Protein AF-A0A8T0DH86-F1 (afdb_monomer_lite)

Organism: NCBI:txid34504

Radius of gyration: 19.66 Å; chains: 1; bounding box: 50×31×50 Å

Secondary structure (DSSP, 8-state):
-HHHHHHHHHHHHHHTTT-HHHHHHHHHHHHHHHHHHHHHHHHHHHHHHHH-TTTTT-HHHHHHHHHHHHHHHHHHHHHHHHHHHHHGGG-HHHHHHHHHHHHHHHHHHHHHHHHHHHHHHHHHHHHHHHHT--

InterPro domains:
  IPR036259 MFS transporter superfamily [G3DSA:1.20.1250.20] (1-128)
  IPR036259 MFS transporter superfamily [SSF103473] (3-114)

pLDDT: mean 85.66, std 7.97, range [47.34, 94.62]
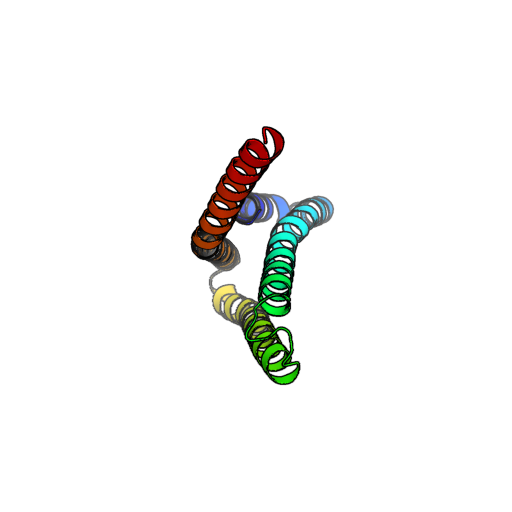
Foldseek 3Di:
DLVVLLVLLVCCVVQLPVDVCSVVVSVVVNVCVVVVVVVCVLVVVLVVQCPDPVRVPPPPVSVVVNCVVVVVVVVVVVVLVVVCVVCPVVPPVSNSVVSSVVSVVVCVVCVVVVVVVVVVVVVVVVVVVVVVVD

Structure (mmCIF, N/CA/C/O backbone):
data_AF-A0A8T0DH86-F1
#
_entry.id   AF-A0A8T0DH86-F1
#
loop_
_atom_site.group_PDB
_atom_site.id
_atom_site.type_symbol
_atom_site.label_atom_id
_atom_site.label_alt_id
_atom_site.label_comp_id
_atom_site.label_asym_id
_atom_site.label_entity_id
_atom_site.label_seq_id
_atom_site.pdbx_PDB_ins_code
_atom_site.Cartn_x
_atom_site.Cartn_y
_atom_site.Cartn_z
_atom_site.occupancy
_atom_site.B_iso_or_equiv
_atom_site.auth_seq_id
_atom_site.auth_comp_id
_atom_site.auth_asym_id
_atom_site.auth_atom_id
_atom_site.pdbx_PDB_model_num
ATOM 1 N N . MET A 1 1 ? -7.339 6.862 -3.754 1.00 78.88 1 MET A N 1
ATOM 2 C CA . MET A 1 1 ? -5.860 6.916 -3.774 1.00 7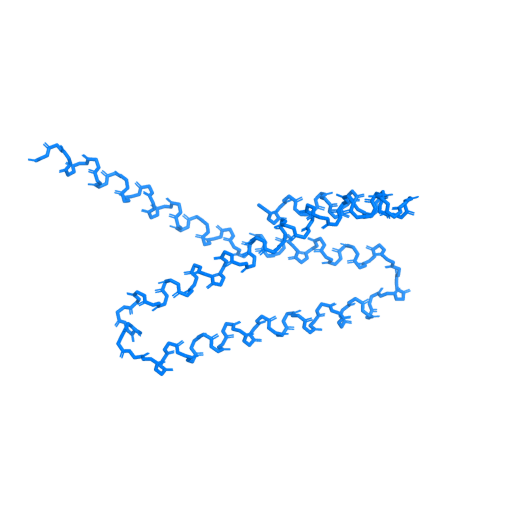8.88 1 MET A CA 1
ATOM 3 C C . MET A 1 1 ? -5.259 5.724 -4.514 1.00 78.88 1 MET A C 1
ATOM 5 O O . MET A 1 1 ? -4.668 5.953 -5.556 1.00 78.88 1 MET A O 1
ATOM 9 N N . LEU A 1 2 ? -5.509 4.474 -4.103 1.00 82.69 2 LEU A N 1
ATOM 10 C CA . LEU A 1 2 ? -4.977 3.281 -4.797 1.00 82.69 2 LEU A CA 1
ATOM 11 C C . LEU A 1 2 ? -5.388 3.164 -6.276 1.00 82.69 2 LEU A C 1
ATOM 13 O O . LEU A 1 2 ? -4.538 2.937 -7.130 1.00 82.69 2 LEU A O 1
ATOM 17 N N . LEU A 1 3 ? -6.663 3.414 -6.601 1.00 84.06 3 LEU A N 1
ATOM 18 C CA . LEU A 1 3 ? -7.142 3.406 -7.993 1.00 84.06 3 LEU A CA 1
ATOM 19 C C . LEU A 1 3 ? -6.507 4.501 -8.862 1.00 84.06 3 LEU A C 1
ATOM 21 O O . LEU A 1 3 ? -6.361 4.304 -10.059 1.00 84.06 3 LEU A O 1
ATOM 25 N N . LEU A 1 4 ? -6.101 5.631 -8.268 1.00 85.81 4 LEU A N 1
ATOM 26 C CA . LEU A 1 4 ? -5.380 6.698 -8.975 1.00 85.81 4 LEU A CA 1
ATOM 27 C C . LEU A 1 4 ? -3.903 6.335 -9.199 1.00 85.81 4 LEU A C 1
ATOM 29 O O . LEU A 1 4 ? -3.280 6.856 -10.118 1.00 85.81 4 LEU A O 1
ATOM 33 N N . GLY A 1 5 ? -3.352 5.416 -8.399 1.00 85.94 5 GLY A N 1
ATOM 34 C CA . GLY A 1 5 ? -1.992 4.906 -8.570 1.00 85.94 5 GLY A CA 1
ATOM 35 C C . GLY A 1 5 ? -1.819 4.056 -9.832 1.00 85.94 5 GLY A C 1
ATOM 36 O O . GLY A 1 5 ? -0.755 4.096 -10.437 1.00 85.94 5 GLY A O 1
ATOM 37 N N . VAL A 1 6 ? -2.862 3.345 -10.279 1.00 87.94 6 VAL A N 1
ATOM 38 C CA . VAL A 1 6 ? -2.832 2.508 -11.496 1.00 87.94 6 VAL A CA 1
ATOM 39 C C . VAL A 1 6 ? -2.569 3.323 -12.776 1.00 87.94 6 VAL A C 1
ATOM 41 O O . VAL A 1 6 ? -1.584 3.032 -13.459 1.00 87.94 6 VAL A O 1
ATOM 44 N N . PRO A 1 7 ? -3.367 4.358 -13.121 1.00 88.50 7 PRO A N 1
ATOM 45 C CA . PRO A 1 7 ? -3.089 5.182 -14.294 1.00 88.50 7 PRO A CA 1
ATOM 46 C C . PRO A 1 7 ? -1.784 5.971 -14.139 1.00 88.50 7 PRO A C 1
ATOM 48 O O . PRO A 1 7 ? -1.083 6.178 -15.124 1.00 88.50 7 PRO A O 1
ATOM 51 N N . LEU A 1 8 ? -1.404 6.361 -12.918 1.00 88.25 8 LEU A N 1
ATOM 52 C CA . LEU A 1 8 ? -0.156 7.085 -12.688 1.00 88.25 8 LEU A CA 1
ATOM 53 C C . LEU A 1 8 ? 1.089 6.203 -12.883 1.00 88.25 8 LEU A C 1
ATOM 55 O O . LEU A 1 8 ? 2.084 6.667 -13.433 1.00 88.25 8 LEU A O 1
ATOM 59 N N . LEU A 1 9 ? 1.025 4.917 -12.521 1.00 88.69 9 LEU A N 1
ATOM 60 C CA . LEU A 1 9 ? 2.054 3.931 -12.874 1.00 88.69 9 LEU A CA 1
ATOM 61 C C . LEU A 1 9 ? 2.165 3.734 -14.383 1.00 88.69 9 LEU A C 1
ATOM 63 O O . LEU A 1 9 ? 3.265 3.528 -14.887 1.00 88.69 9 LEU A O 1
ATOM 67 N N . TYR A 1 10 ? 1.049 3.815 -15.111 1.00 88.75 10 TYR A N 1
ATOM 68 C CA . TYR A 1 10 ? 1.068 3.728 -16.569 1.00 88.75 10 TYR A CA 1
ATOM 69 C C . TYR A 1 10 ? 1.723 4.967 -17.189 1.00 88.75 10 TYR A C 1
ATOM 71 O O . TYR A 1 10 ? 2.579 4.842 -18.062 1.00 88.75 10 TYR A O 1
ATOM 79 N N . VAL A 1 11 ? 1.402 6.160 -16.680 1.00 89.88 11 VAL A N 1
ATOM 80 C CA . VAL A 1 11 ? 2.083 7.410 -17.057 1.00 89.88 11 VAL A CA 1
ATOM 81 C C . VAL A 1 11 ? 3.582 7.314 -16.767 1.00 89.88 11 VAL A C 1
ATOM 83 O O . VAL A 1 11 ? 4.391 7.652 -17.628 1.00 89.88 11 VAL A O 1
ATOM 86 N N . TYR A 1 12 ? 3.971 6.788 -15.604 1.00 89.81 12 TYR A N 1
ATOM 87 C CA . TYR A 1 12 ? 5.379 6.593 -15.263 1.00 89.81 12 TYR A CA 1
ATOM 88 C C . TYR A 1 12 ? 6.072 5.572 -16.181 1.00 89.81 12 TYR A C 1
ATOM 90 O O . TYR A 1 12 ? 7.205 5.803 -16.592 1.00 89.81 12 TYR A O 1
ATOM 98 N N . TYR A 1 13 ? 5.390 4.500 -16.590 1.00 88.69 13 TYR A N 1
ATOM 99 C CA . TYR A 1 13 ? 5.922 3.550 -17.571 1.00 88.69 13 TYR A CA 1
ATOM 100 C C . TYR A 1 13 ? 6.211 4.204 -18.935 1.00 88.69 13 TYR A C 1
ATOM 102 O O . TYR A 1 13 ? 7.240 3.914 -19.541 1.00 88.69 13 TYR A O 1
ATOM 110 N N . VAL A 1 14 ? 5.334 5.098 -19.406 1.00 87.44 14 VAL A N 1
ATOM 111 C CA . VAL A 1 14 ? 5.475 5.755 -20.720 1.00 87.44 14 VAL A CA 1
ATOM 112 C C . VAL A 1 14 ? 6.481 6.910 -20.684 1.00 87.44 14 VAL A C 1
ATOM 114 O O . VAL A 1 14 ? 7.304 7.038 -21.586 1.00 87.44 14 VAL A O 1
ATOM 117 N N . PHE A 1 15 ? 6.432 7.753 -19.650 1.00 87.06 15 PHE A N 1
ATOM 118 C CA . PHE A 1 15 ? 7.174 9.020 -19.606 1.00 87.06 15 PHE A CA 1
ATOM 119 C C . PHE A 1 15 ? 8.366 9.018 -18.642 1.00 87.06 15 PHE A C 1
ATOM 121 O O . PHE A 1 15 ? 9.255 9.864 -18.761 1.00 87.06 15 PHE A O 1
ATOM 128 N N . GLY A 1 16 ? 8.424 8.077 -17.698 1.00 80.69 16 GLY A N 1
ATOM 129 C CA . GLY A 1 16 ? 9.438 8.043 -16.641 1.00 80.69 16 GLY A CA 1
ATOM 130 C C . GLY A 1 16 ? 10.859 7.800 -17.145 1.00 80.69 16 GLY A C 1
ATOM 131 O O . GLY A 1 16 ? 11.810 8.226 -16.497 1.00 80.69 16 GLY A O 1
ATOM 132 N N . ALA A 1 17 ? 11.015 7.180 -18.318 1.00 82.56 17 ALA A N 1
ATOM 133 C CA . ALA A 1 17 ? 12.320 6.941 -18.933 1.00 82.56 17 ALA A CA 1
ATOM 134 C C . ALA A 1 17 ? 12.844 8.128 -19.768 1.00 82.56 17 ALA A C 1
ATOM 136 O O . ALA A 1 17 ? 13.983 8.081 -20.224 1.00 82.56 17 ALA A O 1
ATOM 137 N N . MET A 1 18 ? 12.045 9.185 -19.988 1.00 85.25 18 MET A N 1
ATOM 138 C CA . MET A 1 18 ? 12.434 10.281 -20.891 1.00 85.25 18 MET A CA 1
ATOM 139 C C . MET A 1 18 ? 13.437 11.261 -20.274 1.00 85.25 18 MET A C 1
ATOM 141 O O . MET A 1 18 ? 14.293 11.792 -20.975 1.00 85.25 18 MET A O 1
ATOM 145 N N . SER A 1 19 ? 13.329 11.546 -18.975 1.00 90.56 19 SER A N 1
ATOM 146 C CA . SER A 1 19 ? 14.276 12.411 -18.265 1.00 90.56 19 SER A CA 1
ATOM 147 C C . SER A 1 19 ? 14.229 12.162 -16.761 1.00 90.56 19 SER A C 1
ATOM 149 O O . SER A 1 19 ? 13.219 11.711 -16.222 1.00 90.56 19 SER A O 1
ATOM 151 N N . VAL A 1 20 ? 15.307 12.516 -16.057 1.00 88.62 20 VAL A N 1
ATOM 152 C CA . VAL A 1 20 ? 15.349 12.442 -14.586 1.00 88.62 20 VAL A CA 1
ATOM 153 C C . VAL A 1 20 ? 14.268 13.334 -13.966 1.00 88.62 20 VAL A C 1
ATOM 155 O O . VAL A 1 20 ? 13.616 12.928 -13.010 1.00 88.62 20 VAL A O 1
ATOM 158 N N . ALA A 1 21 ? 14.009 14.510 -14.549 1.00 90.25 21 ALA A N 1
ATOM 159 C CA . ALA A 1 21 ? 12.945 15.407 -14.103 1.00 90.25 21 ALA A CA 1
ATOM 160 C C . ALA A 1 21 ? 11.546 14.787 -14.271 1.00 90.25 21 ALA A C 1
ATOM 162 O O . ALA A 1 21 ? 10.738 14.862 -13.348 1.00 90.25 21 ALA A O 1
ATOM 163 N N . ALA A 1 22 ? 11.269 14.127 -15.402 1.00 86.50 22 ALA A N 1
ATOM 164 C CA . ALA A 1 22 ? 10.012 13.405 -15.613 1.00 86.50 22 ALA A CA 1
ATOM 165 C C . ALA A 1 22 ? 9.879 12.208 -14.657 1.00 86.50 22 ALA A C 1
ATOM 167 O O . ALA A 1 22 ? 8.803 11.974 -14.109 1.00 86.50 22 ALA A O 1
ATOM 168 N N . CYS A 1 23 ? 10.980 11.496 -14.400 1.00 89.00 23 CYS A N 1
ATOM 169 C CA . CYS A 1 23 ? 11.034 10.400 -13.438 1.00 89.00 23 CYS A CA 1
ATOM 170 C C . CYS A 1 23 ? 10.670 10.879 -12.024 1.00 89.00 23 CYS A C 1
ATOM 172 O O . CYS A 1 23 ? 9.708 10.388 -11.435 1.00 89.00 23 CYS A O 1
ATOM 174 N N . VAL A 1 24 ? 11.369 11.894 -11.510 1.00 90.19 24 VAL A N 1
ATOM 175 C CA . VAL A 1 24 ? 11.109 12.473 -10.181 1.00 90.19 24 VAL A CA 1
ATOM 176 C C . VAL A 1 24 ? 9.700 13.069 -10.106 1.00 90.19 24 VAL A C 1
ATOM 178 O O . VAL A 1 24 ? 8.972 12.806 -9.148 1.00 90.19 24 VAL A O 1
ATOM 181 N N . GLY A 1 25 ? 9.279 13.806 -11.138 1.00 90.69 25 GLY A N 1
ATOM 182 C CA . GLY A 1 25 ? 7.949 14.411 -11.215 1.00 90.69 25 GLY A CA 1
ATOM 183 C C . GLY A 1 25 ? 6.806 13.393 -11.192 1.00 90.69 25 GLY A C 1
ATOM 184 O O . GLY A 1 25 ? 5.754 13.686 -10.632 1.00 90.69 25 GLY A O 1
ATOM 185 N N . CYS A 1 26 ? 7.009 12.187 -11.731 1.00 88.31 26 CYS A N 1
ATOM 186 C CA . CYS A 1 26 ? 6.036 11.093 -11.648 1.00 88.31 26 CYS A CA 1
ATOM 187 C C . CYS A 1 26 ? 6.120 10.325 -10.318 1.00 88.31 26 CYS A C 1
ATOM 189 O O . CYS A 1 26 ? 5.090 9.925 -9.772 1.00 88.31 26 CYS A O 1
ATOM 191 N N . LEU A 1 27 ? 7.328 10.120 -9.781 1.00 90.06 27 LEU A N 1
ATOM 192 C CA . LEU A 1 27 ? 7.545 9.345 -8.556 1.00 90.06 27 LEU A CA 1
ATOM 193 C C . LEU A 1 27 ? 7.020 10.045 -7.297 1.00 90.06 27 LEU A C 1
ATOM 195 O O . LEU A 1 27 ? 6.531 9.357 -6.406 1.00 90.06 27 LEU A O 1
ATOM 199 N N . ILE A 1 28 ? 7.066 11.380 -7.217 1.00 91.38 28 ILE A N 1
ATOM 200 C CA . ILE A 1 28 ? 6.522 12.136 -6.072 1.00 91.38 28 ILE A CA 1
ATOM 201 C C . ILE A 1 28 ? 5.020 11.858 -5.861 1.00 91.38 28 ILE A C 1
ATOM 203 O O . ILE A 1 28 ? 4.654 11.339 -4.801 1.00 91.38 28 ILE A O 1
ATOM 207 N N . PRO A 1 29 ? 4.126 12.143 -6.832 1.00 90.12 29 PRO A N 1
ATOM 208 C CA . PRO A 1 29 ? 2.700 11.889 -6.661 1.00 90.12 29 PRO A CA 1
ATOM 209 C C . PRO A 1 29 ? 2.402 10.394 -6.530 1.00 90.12 29 PRO A C 1
ATOM 211 O O . PRO A 1 29 ? 1.502 10.023 -5.776 1.00 90.12 29 PRO A O 1
ATOM 214 N N . LEU A 1 30 ? 3.173 9.525 -7.195 1.00 89.75 30 LEU A N 1
ATOM 215 C CA . LEU A 1 30 ? 3.017 8.079 -7.064 1.00 89.75 30 LEU A CA 1
ATOM 216 C C . LEU A 1 30 ? 3.335 7.610 -5.639 1.00 89.75 30 LEU A C 1
ATOM 218 O O . LEU A 1 30 ? 2.546 6.881 -5.039 1.00 89.75 30 LEU A O 1
ATOM 222 N N . GLY A 1 31 ? 4.437 8.092 -5.066 1.00 88.38 31 GLY A N 1
ATOM 223 C CA . GLY A 1 31 ? 4.823 7.827 -3.686 1.00 88.38 31 GLY A CA 1
ATOM 224 C C . GLY A 1 31 ? 3.766 8.312 -2.700 1.00 88.38 31 GLY A C 1
ATOM 225 O O . GLY A 1 31 ? 3.375 7.557 -1.813 1.00 88.38 31 GLY A O 1
ATOM 226 N N . MET A 1 32 ? 3.235 9.523 -2.876 1.00 87.62 32 MET A N 1
ATOM 227 C CA . MET A 1 32 ? 2.167 10.046 -2.014 1.00 87.62 32 MET A CA 1
ATOM 228 C C . MET A 1 32 ? 0.882 9.210 -2.106 1.00 87.62 32 MET A C 1
ATOM 230 O O . MET A 1 32 ? 0.280 8.878 -1.083 1.00 87.62 32 MET A O 1
ATOM 234 N N . LEU A 1 33 ? 0.465 8.834 -3.320 1.00 87.31 33 LEU A N 1
ATOM 235 C CA . LEU A 1 33 ? -0.771 8.081 -3.553 1.00 87.31 33 LEU A CA 1
ATOM 236 C C . LEU A 1 33 ? -0.716 6.633 -3.062 1.00 87.31 33 LEU A C 1
ATOM 238 O O . LEU A 1 33 ? -1.773 6.075 -2.764 1.00 87.31 33 LEU A O 1
ATOM 242 N N . VAL A 1 34 ? 0.473 6.030 -2.987 1.00 85.88 34 VAL A N 1
ATOM 243 C CA . VAL A 1 34 ? 0.667 4.658 -2.490 1.00 85.88 34 VAL A CA 1
ATOM 244 C C . VAL A 1 34 ? 0.932 4.639 -0.980 1.00 85.88 34 VAL A C 1
ATOM 246 O O . VAL A 1 34 ? 0.323 3.838 -0.271 1.00 85.88 34 VAL A O 1
ATOM 249 N N . ASN A 1 35 ? 1.763 5.550 -0.459 1.00 86.00 35 ASN A N 1
ATOM 250 C CA . ASN A 1 35 ? 2.059 5.613 0.978 1.00 86.00 35 ASN A CA 1
ATOM 251 C C . ASN A 1 35 ? 0.878 6.136 1.807 1.00 86.00 35 ASN A C 1
ATOM 253 O O . ASN A 1 35 ? 0.710 5.719 2.950 1.00 86.00 35 ASN A O 1
ATOM 257 N N . GLY A 1 36 ? 0.029 7.001 1.238 1.00 84.69 36 GLY A N 1
ATOM 258 C CA . GLY A 1 36 ? -1.174 7.497 1.914 1.00 84.69 36 GLY A CA 1
ATOM 259 C C . GLY A 1 36 ? -2.095 6.364 2.397 1.00 84.69 36 GLY A C 1
ATOM 260 O O . GLY A 1 36 ? -2.324 6.248 3.597 1.00 84.69 36 GLY A O 1
ATOM 261 N N . PRO A 1 37 ? -2.584 5.480 1.508 1.00 83.12 37 PRO A N 1
ATOM 262 C CA . PRO A 1 37 ? -3.360 4.296 1.880 1.00 83.12 37 PRO A CA 1
ATOM 263 C C . PRO A 1 37 ? -2.650 3.381 2.873 1.00 83.12 37 PRO A C 1
ATOM 265 O O . PRO A 1 37 ? -3.287 2.918 3.811 1.00 83.12 37 PRO A O 1
ATOM 268 N N . PHE A 1 38 ? -1.347 3.144 2.695 1.00 82.25 38 PHE A N 1
ATOM 269 C CA . PHE A 1 38 ? -0.565 2.325 3.621 1.00 82.25 38 PHE A CA 1
ATOM 270 C C . PHE A 1 38 ? -0.617 2.889 5.050 1.00 82.25 38 PHE A C 1
ATOM 272 O O . PHE A 1 38 ? -0.981 2.170 5.980 1.00 82.25 38 PHE A O 1
ATOM 279 N N . GLY A 1 39 ? -0.359 4.191 5.209 1.00 82.56 39 GLY A N 1
ATOM 280 C CA . GLY A 1 39 ? -0.443 4.871 6.502 1.00 82.56 39 GLY A CA 1
ATOM 281 C C . GLY A 1 39 ? -1.865 4.946 7.063 1.00 82.56 39 GLY A C 1
ATOM 282 O O . GLY A 1 39 ? -2.057 4.784 8.265 1.00 82.56 39 GLY A O 1
ATOM 283 N N . LEU A 1 40 ? -2.880 5.141 6.214 1.00 82.62 40 LEU A N 1
ATOM 284 C CA . LEU A 1 40 ? -4.286 5.169 6.639 1.00 82.62 40 LEU A CA 1
ATOM 285 C C . LEU A 1 40 ? -4.759 3.813 7.168 1.00 82.62 40 LEU A C 1
ATOM 287 O O . LEU A 1 40 ? -5.502 3.763 8.141 1.00 82.62 40 LEU A O 1
ATOM 291 N N . ILE A 1 41 ? -4.328 2.706 6.562 1.00 82.44 41 ILE A N 1
ATOM 292 C CA . ILE A 1 41 ? -4.729 1.368 7.012 1.00 82.44 41 ILE A CA 1
ATOM 293 C C . ILE A 1 41 ? -4.155 1.090 8.396 1.00 82.44 41 ILE A C 1
ATOM 295 O O . ILE A 1 41 ? -4.910 0.703 9.286 1.00 82.44 41 ILE A O 1
ATOM 299 N N . THR A 1 42 ? -2.851 1.294 8.590 1.00 83.81 42 THR A N 1
ATOM 300 C CA . THR A 1 42 ? -2.188 0.990 9.865 1.00 83.81 42 THR A CA 1
ATOM 301 C C . THR A 1 42 ? -2.711 1.875 10.991 1.00 83.81 42 THR A C 1
ATOM 303 O O . THR A 1 42 ? -2.982 1.371 12.077 1.00 83.81 42 THR A O 1
ATOM 306 N N . THR A 1 43 ? -2.958 3.159 10.721 1.00 82.81 43 THR A N 1
ATOM 307 C CA . THR A 1 43 ? -3.545 4.084 11.703 1.00 82.81 43 THR A CA 1
ATOM 308 C C . THR A 1 43 ? -5.004 3.774 12.013 1.00 82.81 43 THR A C 1
ATOM 310 O O . THR A 1 43 ? -5.365 3.740 13.187 1.00 82.81 43 THR A O 1
ATOM 313 N N . ALA A 1 44 ? -5.835 3.486 11.006 1.00 81.81 44 ALA A N 1
ATOM 314 C CA . ALA A 1 44 ? -7.231 3.115 11.231 1.00 81.81 44 ALA A CA 1
ATOM 315 C C . ALA A 1 44 ? -7.338 1.804 12.019 1.00 81.81 44 ALA A C 1
ATOM 317 O O . ALA A 1 44 ? -8.074 1.735 12.995 1.00 81.81 44 ALA A O 1
ATOM 318 N N . VAL A 1 45 ? -6.566 0.769 11.653 1.00 82.56 45 VAL A N 1
ATOM 319 C CA . VAL A 1 45 ? -6.549 -0.495 12.415 1.00 82.56 45 VAL A CA 1
ATOM 320 C C . VAL A 1 45 ? -6.022 -0.273 13.836 1.00 82.56 45 VAL A C 1
ATOM 322 O O . VAL A 1 45 ? -6.607 -0.796 14.778 1.00 82.56 45 VAL A O 1
ATOM 325 N N . ALA A 1 46 ? -4.966 0.522 14.025 1.00 80.25 46 ALA A N 1
ATOM 326 C CA . ALA A 1 46 ? -4.451 0.821 15.362 1.00 80.25 46 ALA A CA 1
ATOM 327 C C . ALA A 1 46 ? -5.485 1.558 16.233 1.00 80.25 46 ALA A C 1
ATOM 329 O O . ALA A 1 46 ? -5.642 1.229 17.410 1.00 80.25 46 ALA A O 1
ATOM 330 N N . ALA A 1 47 ? -6.223 2.512 15.658 1.00 81.88 47 ALA A N 1
ATOM 331 C CA . ALA A 1 47 ? -7.300 3.220 16.347 1.00 81.88 47 ALA A CA 1
ATOM 332 C C . ALA A 1 47 ? -8.478 2.288 16.693 1.00 81.88 47 ALA A C 1
ATOM 334 O O . ALA A 1 47 ? -8.976 2.316 17.825 1.00 81.88 47 ALA A O 1
ATOM 335 N N . ASP A 1 48 ? -8.881 1.424 15.756 1.00 81.25 48 ASP A N 1
ATOM 336 C CA . ASP A 1 48 ? -9.945 0.434 15.963 1.00 81.25 48 ASP A CA 1
ATOM 337 C C . ASP A 1 48 ? -9.577 -0.540 17.095 1.00 81.25 48 ASP A C 1
ATOM 339 O O . ASP A 1 48 ? -10.382 -0.814 17.985 1.00 81.25 48 ASP A O 1
ATOM 343 N N . LEU A 1 49 ? -8.333 -1.023 17.122 1.00 80.31 49 LEU A N 1
ATOM 344 C CA . LEU A 1 49 ? -7.855 -1.934 18.161 1.00 80.31 49 LEU A CA 1
ATOM 345 C C . LEU A 1 49 ? -7.704 -1.266 19.528 1.00 80.31 49 LEU A C 1
ATOM 347 O O . LEU A 1 49 ? -8.084 -1.861 20.536 1.00 80.31 49 LEU A O 1
ATOM 351 N N . GLY A 1 50 ? -7.175 -0.042 19.574 1.00 76.12 50 GLY A N 1
ATOM 352 C CA . GLY A 1 50 ? -6.986 0.695 20.827 1.00 76.12 50 GLY A CA 1
ATOM 353 C C . GLY A 1 50 ? -8.303 1.042 21.530 1.00 76.12 50 GLY A C 1
ATOM 354 O O . GLY A 1 50 ? -8.333 1.218 22.748 1.00 76.12 50 GLY A O 1
ATOM 355 N N . THR A 1 51 ? -9.405 1.106 20.780 1.00 76.56 51 THR A N 1
ATOM 356 C CA . THR A 1 51 ? -10.745 1.385 21.318 1.00 76.56 51 THR A CA 1
ATOM 357 C C . THR A 1 51 ? -11.588 0.127 21.545 1.00 76.56 51 THR A C 1
ATOM 359 O O . THR A 1 51 ? -12.610 0.203 22.233 1.00 76.56 51 THR A O 1
ATOM 362 N N . HIS A 1 52 ? -11.155 -1.037 21.044 1.00 78.94 52 HIS A N 1
ATOM 363 C CA . HIS A 1 52 ? -11.904 -2.284 21.157 1.00 78.94 52 HIS A CA 1
ATOM 364 C C . HIS A 1 52 ? -11.988 -2.758 22.624 1.00 78.94 52 HIS A C 1
ATOM 366 O O . HIS A 1 52 ? -10.949 -2.914 23.271 1.00 78.94 52 HIS A O 1
ATOM 372 N N . PRO A 1 53 ? -13.185 -3.063 23.169 1.00 75.19 53 PRO A N 1
ATOM 373 C CA . PRO A 1 53 ? -13.364 -3.404 24.587 1.00 75.19 53 PRO A CA 1
ATOM 374 C C . PRO A 1 53 ? -12.478 -4.560 25.069 1.00 75.19 53 PRO A C 1
ATOM 376 O O . PRO A 1 53 ? -11.984 -4.534 26.190 1.00 75.19 53 PRO A O 1
ATOM 379 N N . SER A 1 54 ? -12.243 -5.548 24.202 1.00 75.31 54 SER A N 1
ATOM 380 C CA . SER A 1 54 ? -11.416 -6.730 24.485 1.00 75.31 54 SER A CA 1
ATOM 381 C C . SER A 1 54 ? -9.909 -6.458 24.544 1.00 75.31 54 SER A C 1
ATOM 383 O O . SER A 1 54 ? -9.171 -7.311 25.018 1.00 75.31 54 SER A O 1
ATOM 385 N N . LEU A 1 55 ? -9.444 -5.314 24.030 1.00 75.12 55 LEU A N 1
ATOM 386 C CA . LEU A 1 55 ? -8.017 -4.983 23.889 1.00 75.12 55 LEU A CA 1
ATOM 387 C C . LEU A 1 55 ? -7.636 -3.681 24.604 1.00 75.12 55 LEU A C 1
ATOM 389 O O . LEU A 1 55 ? -6.464 -3.458 24.891 1.00 75.12 55 LEU A O 1
ATOM 393 N N . ARG A 1 56 ? -8.618 -2.838 24.943 1.00 71.00 56 ARG A N 1
ATOM 394 C CA . ARG A 1 56 ? -8.420 -1.510 25.539 1.00 71.00 56 ARG A CA 1
ATOM 395 C C . ARG A 1 56 ? -7.632 -1.525 26.855 1.00 71.00 56 ARG A C 1
ATOM 397 O O . ARG A 1 56 ? -6.940 -0.555 27.147 1.00 71.00 56 ARG A O 1
ATOM 404 N N . SER A 1 57 ? -7.750 -2.582 27.660 1.00 79.25 57 SER A N 1
ATOM 405 C CA . SER A 1 57 ? -7.027 -2.724 28.934 1.00 79.25 57 SER A CA 1
ATOM 406 C C . SER A 1 57 ? -5.913 -3.771 28.904 1.00 79.25 57 SER A C 1
ATOM 408 O O . SER A 1 57 ? -5.185 -3.894 29.885 1.00 79.25 57 SER A O 1
ATOM 410 N N . ASP A 1 58 ? -5.781 -4.534 27.814 1.00 84.12 58 ASP A N 1
ATOM 411 C CA . ASP A 1 58 ? -4.780 -5.593 27.678 1.00 84.12 58 ASP A CA 1
ATOM 412 C C . ASP A 1 58 ? -3.708 -5.191 26.658 1.00 84.12 58 ASP A C 1
ATOM 414 O O . ASP A 1 58 ? -3.791 -5.463 25.455 1.00 84.12 58 ASP A O 1
ATOM 418 N N . THR A 1 59 ? -2.653 -4.559 27.173 1.00 82.50 59 THR A N 1
ATOM 419 C CA . THR A 1 59 ? -1.488 -4.133 26.390 1.00 82.50 59 THR A CA 1
ATOM 420 C C . THR A 1 59 ? -0.783 -5.307 25.703 1.00 82.50 59 THR A C 1
ATOM 422 O O . THR A 1 59 ? -0.187 -5.125 24.642 1.00 82.50 59 THR A O 1
ATOM 425 N N . ARG A 1 60 ? -0.850 -6.525 26.262 1.00 85.31 60 ARG A N 1
ATOM 426 C CA . ARG A 1 60 ? -0.186 -7.710 25.696 1.00 85.31 60 ARG A CA 1
ATOM 427 C C . ARG A 1 60 ? -0.937 -8.225 24.472 1.00 85.31 60 ARG A C 1
ATOM 429 O O . ARG A 1 60 ? -0.314 -8.567 23.462 1.00 85.31 60 ARG A O 1
ATOM 436 N N . ALA A 1 61 ? -2.262 -8.249 24.545 1.00 85.88 61 ALA A N 1
ATOM 437 C CA . ALA A 1 61 ? -3.103 -8.608 23.413 1.00 85.88 61 ALA A CA 1
ATOM 438 C C . ALA A 1 61 ? -3.000 -7.556 22.293 1.0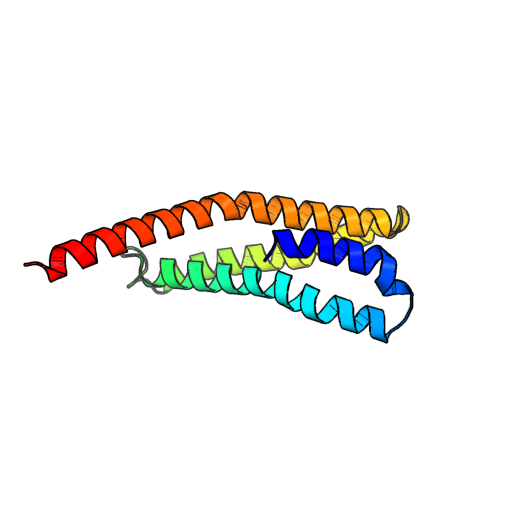0 85.88 61 ALA A C 1
ATOM 440 O O . ALA A 1 61 ? -2.786 -7.917 21.134 1.00 85.88 61 ALA A O 1
ATOM 441 N N . LEU A 1 62 ? -3.032 -6.261 22.635 1.00 85.44 62 LEU A N 1
ATOM 442 C CA . LEU A 1 62 ? -2.842 -5.169 21.672 1.00 85.44 62 LEU A CA 1
ATOM 443 C C . LEU A 1 62 ? -1.478 -5.247 20.962 1.00 85.44 62 LEU A C 1
ATOM 445 O O . LEU A 1 62 ? -1.410 -5.138 19.734 1.00 85.44 62 LEU A O 1
ATOM 449 N N . ALA A 1 63 ? -0.397 -5.481 21.715 1.00 87.19 63 ALA A N 1
ATOM 450 C CA . ALA A 1 63 ? 0.949 -5.640 21.162 1.00 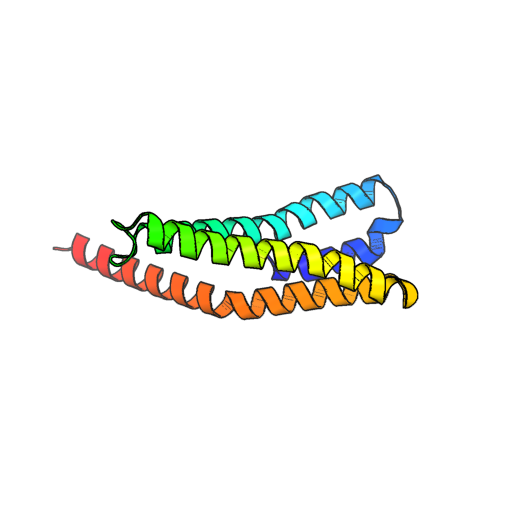87.19 63 ALA A CA 1
ATOM 451 C C . ALA A 1 63 ? 1.042 -6.836 20.204 1.00 87.19 63 ALA A C 1
ATOM 453 O O . ALA A 1 63 ? 1.681 -6.741 19.160 1.00 87.19 63 ALA A O 1
ATOM 454 N N . THR A 1 64 ? 0.360 -7.940 20.523 1.00 90.12 64 THR A N 1
ATOM 455 C CA . THR A 1 64 ? 0.337 -9.137 19.672 1.00 90.12 64 THR A CA 1
ATOM 456 C C . THR A 1 64 ? -0.334 -8.852 18.333 1.00 90.12 64 THR A C 1
ATOM 458 O O . THR A 1 64 ? 0.233 -9.168 17.288 1.00 90.12 64 THR A O 1
ATOM 461 N N . VAL A 1 65 ? -1.511 -8.215 18.327 1.00 88.38 65 VAL A N 1
ATOM 462 C CA . VAL A 1 65 ? -2.194 -7.924 17.056 1.00 88.38 65 VAL A CA 1
ATOM 463 C C . VAL A 1 65 ? -1.451 -6.850 16.255 1.00 88.38 65 VAL A C 1
ATOM 465 O O . VAL A 1 65 ? -1.353 -6.964 15.036 1.00 88.38 65 VAL A O 1
ATOM 468 N N . THR A 1 66 ? -0.839 -5.868 16.925 1.00 87.44 66 THR A N 1
ATOM 469 C CA . THR A 1 66 ? 0.053 -4.892 16.273 1.00 87.44 66 THR A CA 1
ATOM 470 C C . THR A 1 66 ? 1.245 -5.590 15.615 1.00 87.44 66 THR A C 1
ATOM 472 O O . THR A 1 66 ? 1.551 -5.316 14.457 1.00 87.44 66 THR A O 1
ATOM 475 N N . GLY A 1 67 ? 1.862 -6.551 16.308 1.00 90.94 67 GLY A N 1
ATOM 476 C CA . GLY A 1 67 ? 2.951 -7.364 15.768 1.00 90.94 67 GLY A CA 1
ATOM 477 C C . GLY A 1 67 ? 2.535 -8.216 14.566 1.00 90.94 67 GLY A C 1
ATOM 478 O O . GLY A 1 67 ? 3.308 -8.349 13.623 1.00 90.94 67 GLY A O 1
ATOM 479 N N . ILE A 1 68 ? 1.307 -8.746 14.542 1.00 91.25 68 ILE A N 1
ATOM 480 C CA . ILE A 1 68 ? 0.774 -9.460 13.368 1.00 91.25 68 ILE A CA 1
ATOM 481 C C . ILE A 1 68 ? 0.638 -8.505 12.177 1.00 91.25 68 ILE A C 1
ATOM 483 O O . ILE A 1 68 ? 1.067 -8.841 11.074 1.00 91.25 68 ILE A O 1
ATOM 487 N N . ILE A 1 69 ? 0.074 -7.313 12.387 1.00 88.88 69 ILE A N 1
ATOM 488 C CA . ILE A 1 69 ? -0.098 -6.315 11.323 1.00 88.88 69 ILE A CA 1
ATOM 489 C C . ILE A 1 69 ? 1.265 -5.918 10.748 1.00 88.88 69 ILE A C 1
ATOM 491 O O . ILE A 1 69 ? 1.466 -6.008 9.536 1.00 88.88 69 ILE A O 1
ATOM 495 N N . ASP A 1 70 ? 2.216 -5.556 11.607 1.00 87.81 70 ASP A N 1
ATOM 496 C CA . ASP A 1 70 ? 3.563 -5.161 11.188 1.00 87.81 70 ASP A CA 1
ATOM 497 C C . ASP A 1 70 ? 4.323 -6.315 10.505 1.00 87.81 70 ASP A C 1
ATOM 499 O O . ASP A 1 70 ? 4.946 -6.140 9.453 1.00 87.81 70 ASP A O 1
ATOM 503 N N . GLY A 1 71 ? 4.169 -7.538 11.024 1.00 91.31 71 GLY A N 1
ATOM 504 C CA . GLY A 1 71 ? 4.709 -8.753 10.414 1.00 91.31 71 GLY A CA 1
ATOM 505 C C . GLY A 1 71 ? 4.187 -8.978 8.993 1.00 91.31 71 GLY A C 1
ATOM 506 O O . GLY A 1 71 ? 4.974 -9.223 8.075 1.00 91.31 71 GLY A O 1
ATOM 507 N N . THR A 1 72 ? 2.878 -8.824 8.769 1.00 91.75 72 THR A N 1
ATOM 508 C CA . THR A 1 72 ? 2.299 -8.934 7.416 1.00 91.75 72 THR A CA 1
ATOM 509 C C . THR A 1 72 ? 2.763 -7.812 6.482 1.00 91.75 72 THR A C 1
ATOM 511 O O . THR A 1 72 ? 3.003 -8.065 5.298 1.00 91.75 72 THR A O 1
ATOM 514 N N . GLY A 1 73 ? 2.965 -6.596 7.003 1.00 88.12 73 GLY A N 1
ATOM 515 C CA . GLY A 1 73 ? 3.543 -5.481 6.250 1.00 88.12 73 GLY A CA 1
ATOM 516 C C . GLY A 1 73 ? 4.969 -5.778 5.781 1.00 88.12 73 GLY A C 1
ATOM 517 O O . GLY A 1 73 ? 5.284 -5.614 4.599 1.00 88.12 73 GLY A O 1
ATOM 518 N N . SER A 1 74 ? 5.802 -6.308 6.678 1.00 90.62 74 SER A N 1
ATOM 519 C CA . SER A 1 74 ? 7.182 -6.715 6.384 1.00 90.62 74 SER A CA 1
ATOM 520 C C . SER A 1 74 ? 7.254 -7.844 5.351 1.00 90.62 74 SER A C 1
ATOM 522 O O . SER A 1 74 ? 8.090 -7.804 4.446 1.00 90.62 74 SER A O 1
ATOM 524 N N . MET A 1 75 ? 6.342 -8.822 5.415 1.00 93.12 75 MET A N 1
ATOM 525 C CA . MET A 1 75 ? 6.236 -9.860 4.382 1.00 93.12 75 MET A CA 1
ATOM 526 C C . MET A 1 75 ? 5.944 -9.261 3.001 1.00 93.12 75 MET A C 1
ATOM 528 O O . MET A 1 75 ? 6.595 -9.629 2.024 1.00 93.12 75 MET A O 1
ATOM 532 N N . GLY A 1 76 ? 5.008 -8.312 2.905 1.00 90.62 76 GLY A N 1
ATOM 533 C CA . GLY A 1 76 ? 4.719 -7.611 1.651 1.00 90.62 76 GLY A CA 1
ATOM 534 C C . GLY A 1 76 ? 5.930 -6.840 1.113 1.00 90.62 76 GLY A C 1
ATOM 535 O O . GLY A 1 76 ? 6.233 -6.917 -0.081 1.00 90.62 76 GLY A O 1
ATOM 536 N N . ALA A 1 77 ? 6.664 -6.161 2.001 1.00 90.06 77 ALA A N 1
ATOM 537 C CA . ALA A 1 77 ? 7.881 -5.427 1.656 1.00 90.06 77 ALA A CA 1
ATOM 538 C C . ALA A 1 77 ? 9.006 -6.339 1.136 1.00 90.06 77 ALA A C 1
ATOM 540 O O . ALA A 1 77 ? 9.769 -5.916 0.272 1.00 90.06 77 ALA A O 1
ATOM 541 N N . ALA A 1 78 ? 9.087 -7.588 1.605 1.00 94.38 78 ALA A N 1
ATOM 542 C CA . ALA A 1 78 ? 10.032 -8.582 1.094 1.00 94.38 78 ALA A CA 1
ATOM 543 C C . ALA A 1 78 ? 9.571 -9.213 -0.234 1.00 94.38 78 ALA A C 1
ATOM 545 O O . ALA A 1 78 ? 10.378 -9.423 -1.144 1.00 94.38 78 ALA A O 1
ATOM 546 N N . LEU A 1 79 ? 8.270 -9.492 -0.372 1.00 93.44 79 LEU A N 1
ATOM 547 C CA . LEU A 1 79 ? 7.703 -10.113 -1.573 1.00 93.44 79 LEU A CA 1
ATOM 548 C C . LEU A 1 79 ? 7.780 -9.204 -2.804 1.00 93.44 79 LEU A C 1
ATOM 550 O O . LEU A 1 79 ? 7.995 -9.705 -3.905 1.00 93.44 79 LEU A O 1
ATOM 554 N N . GLY A 1 80 ? 7.638 -7.886 -2.640 1.00 91.75 80 GLY A N 1
ATOM 555 C CA . GLY A 1 80 ? 7.714 -6.932 -3.752 1.00 91.75 80 GLY A CA 1
ATOM 556 C C . GLY A 1 80 ? 9.026 -7.044 -4.545 1.00 91.75 80 GLY A C 1
ATOM 557 O O . GLY A 1 80 ? 8.987 -7.406 -5.722 1.00 91.75 80 GLY A O 1
ATOM 558 N N . PRO A 1 81 ? 10.196 -6.798 -3.925 1.00 93.38 81 PRO A N 1
ATOM 559 C CA . PRO A 1 81 ? 11.498 -6.950 -4.570 1.00 93.38 81 PRO A CA 1
ATOM 560 C C . PRO A 1 81 ? 11.772 -8.371 -5.067 1.00 93.38 81 PRO A C 1
ATOM 562 O O . PRO A 1 81 ? 12.356 -8.524 -6.139 1.00 93.38 81 PRO A O 1
ATOM 565 N N . LEU A 1 82 ? 11.323 -9.400 -4.337 1.00 94.56 82 LEU A N 1
ATOM 566 C CA . LEU A 1 82 ? 11.462 -10.794 -4.767 1.00 94.56 82 LEU A CA 1
ATOM 567 C C . LEU A 1 82 ? 10.765 -11.028 -6.114 1.00 94.56 82 LEU A C 1
ATOM 569 O O . LEU A 1 82 ? 11.389 -11.522 -7.053 1.00 94.56 82 LEU A O 1
ATOM 573 N N . LEU A 1 83 ? 9.495 -10.637 -6.232 1.00 93.00 83 LEU A N 1
ATOM 574 C CA . LEU A 1 83 ? 8.728 -10.778 -7.471 1.00 93.00 83 LEU A CA 1
ATOM 575 C C . LEU A 1 83 ? 9.288 -9.888 -8.584 1.00 93.00 83 LEU A C 1
ATOM 577 O O . LEU A 1 83 ? 9.419 -10.351 -9.715 1.00 93.00 83 LEU A O 1
ATOM 581 N N . CYS A 1 84 ? 9.693 -8.652 -8.275 1.00 92.88 84 CYS A N 1
ATOM 582 C CA . CYS A 1 84 ? 10.370 -7.780 -9.237 1.00 92.88 84 CYS A CA 1
ATOM 583 C C . CYS A 1 84 ? 11.633 -8.441 -9.807 1.00 92.88 84 CYS A C 1
ATOM 585 O O . CYS A 1 84 ? 11.825 -8.426 -11.019 1.00 92.88 84 CYS A O 1
ATOM 587 N N . GLY A 1 85 ? 12.460 -9.059 -8.959 1.00 92.00 85 GLY A N 1
ATOM 588 C CA . GLY A 1 85 ? 13.671 -9.765 -9.382 1.00 92.00 85 GLY A CA 1
ATOM 589 C C . GLY A 1 85 ? 13.378 -10.973 -10.274 1.00 92.00 85 GLY A C 1
ATOM 590 O O . GLY A 1 85 ? 14.041 -11.152 -11.291 1.00 92.00 85 GLY A O 1
ATOM 591 N N . GLN A 1 86 ? 12.352 -11.762 -9.943 1.00 93.75 86 GLN A N 1
ATOM 592 C CA . GLN A 1 86 ? 11.935 -12.919 -10.749 1.00 93.75 86 GLN A CA 1
ATOM 593 C C . GLN A 1 86 ? 11.297 -12.517 -12.088 1.00 93.75 86 GLN A C 1
ATOM 595 O O . GLN A 1 86 ? 11.404 -13.252 -13.068 1.00 93.75 86 GLN A O 1
ATOM 600 N N . LEU A 1 87 ? 10.633 -11.359 -12.146 1.00 93.44 87 LEU A N 1
ATOM 601 C CA . LEU A 1 87 ? 9.936 -10.876 -13.341 1.00 93.44 87 LEU A CA 1
ATOM 602 C C . LEU A 1 87 ? 10.813 -10.012 -14.256 1.00 93.44 87 LEU A C 1
ATOM 604 O O . LEU A 1 87 ? 10.493 -9.869 -15.437 1.00 93.44 87 LEU A O 1
ATOM 608 N N . LEU A 1 88 ? 11.921 -9.464 -13.748 1.00 92.19 88 LEU A N 1
ATOM 609 C CA . LEU A 1 88 ? 12.843 -8.620 -14.511 1.00 92.19 88 LEU A CA 1
ATOM 610 C C . LEU A 1 88 ? 13.359 -9.272 -15.815 1.00 92.19 88 LEU A C 1
ATOM 612 O O . LEU A 1 88 ? 13.398 -8.563 -16.824 1.00 92.19 88 LEU A O 1
ATOM 616 N N . PRO A 1 89 ? 13.679 -10.586 -15.871 1.00 94.62 89 PRO A N 1
ATOM 617 C CA . PRO A 1 89 ? 14.084 -11.252 -17.115 1.00 94.62 89 PRO A CA 1
ATOM 618 C C . PRO A 1 89 ? 13.017 -11.220 -18.220 1.00 94.62 89 PRO A C 1
ATOM 620 O O . PRO A 1 89 ? 13.353 -11.269 -19.399 1.00 94.62 89 PRO A O 1
ATOM 623 N N . TYR A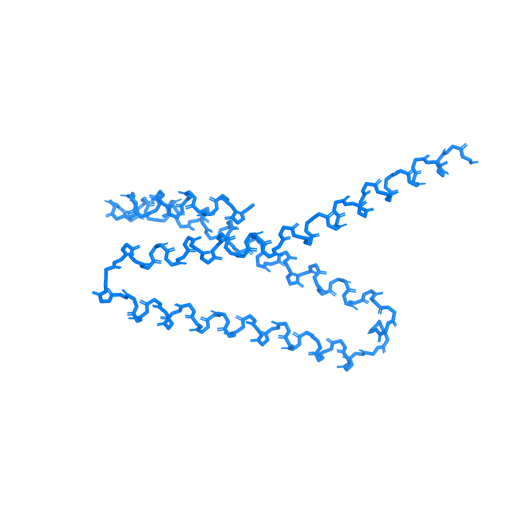 1 90 ? 11.737 -11.088 -17.857 1.00 91.88 90 TYR A N 1
ATOM 624 C CA . TYR A 1 90 ? 10.609 -10.979 -18.791 1.00 91.88 90 TYR A CA 1
ATOM 625 C C . TYR A 1 90 ? 10.321 -9.524 -19.206 1.00 91.88 90 TYR A C 1
ATOM 627 O O . TYR A 1 90 ? 9.328 -9.250 -19.885 1.00 91.88 90 TYR A O 1
ATOM 635 N N . GLY A 1 91 ? 11.169 -8.580 -18.788 1.00 91.56 91 GLY A N 1
ATOM 636 C CA . GLY A 1 91 ? 11.112 -7.168 -19.143 1.00 91.56 91 GLY A CA 1
ATOM 637 C C . GLY A 1 91 ? 10.344 -6.291 -18.151 1.00 91.56 91 GLY A C 1
ATOM 638 O O . GLY A 1 91 ? 9.425 -6.717 -17.450 1.00 91.56 91 GLY A O 1
ATOM 639 N N . TRP A 1 92 ? 10.687 -4.999 -18.149 1.00 89.06 92 TRP A N 1
ATOM 640 C CA . TRP A 1 92 ? 10.101 -3.993 -17.256 1.00 89.06 92 TRP A CA 1
ATOM 641 C C . TRP A 1 92 ? 8.579 -3.895 -17.361 1.00 89.06 92 TRP A C 1
ATOM 643 O O . TRP A 1 92 ? 7.913 -3.687 -16.352 1.00 89.06 92 TRP A O 1
ATOM 653 N N . LYS A 1 93 ? 8.008 -4.109 -18.553 1.00 91.69 93 LYS A N 1
ATOM 654 C CA . LYS A 1 93 ? 6.552 -4.114 -18.757 1.00 91.69 93 LYS A CA 1
ATOM 655 C C . LYS A 1 93 ? 5.850 -5.101 -17.816 1.00 91.69 93 LYS A C 1
ATOM 657 O O . LYS A 1 93 ? 4.820 -4.760 -17.244 1.00 91.69 93 LYS A O 1
ATOM 662 N N . THR A 1 94 ? 6.420 -6.288 -17.618 1.00 91.50 94 THR A N 1
ATOM 663 C CA . THR A 1 94 ? 5.866 -7.329 -16.741 1.00 91.50 94 THR A CA 1
ATOM 664 C C . THR A 1 94 ? 5.886 -6.891 -15.276 1.00 91.50 94 THR A C 1
ATOM 666 O O . THR A 1 94 ? 4.905 -7.089 -14.562 1.00 91.50 94 THR A O 1
ATOM 669 N N . VAL A 1 95 ? 6.949 -6.201 -14.851 1.00 93.12 95 VAL A N 1
ATOM 670 C CA . VAL A 1 95 ? 7.057 -5.609 -13.507 1.00 93.12 95 VAL A CA 1
ATOM 671 C C . VAL A 1 95 ? 5.994 -4.525 -13.300 1.00 93.12 95 VAL A C 1
ATOM 673 O O . VAL A 1 95 ? 5.283 -4.542 -12.297 1.00 93.12 95 VAL A O 1
ATOM 676 N N . TYR A 1 96 ? 5.814 -3.619 -14.266 1.00 90.44 96 TYR A N 1
ATOM 677 C CA . TYR A 1 96 ? 4.774 -2.586 -14.194 1.00 90.44 96 TYR A CA 1
ATOM 678 C C . TYR A 1 96 ? 3.361 -3.178 -14.144 1.00 90.44 96 TYR A C 1
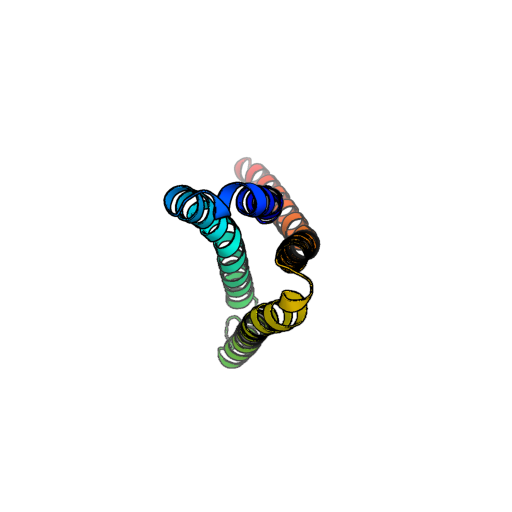ATOM 680 O O . TYR A 1 96 ? 2.543 -2.727 -13.342 1.00 90.44 96 TYR A O 1
ATOM 688 N N . ILE A 1 97 ? 3.080 -4.214 -14.939 1.00 91.94 97 ILE A N 1
ATOM 689 C CA . ILE A 1 97 ? 1.794 -4.926 -14.901 1.00 91.94 97 ILE A CA 1
ATOM 690 C C . ILE A 1 97 ? 1.579 -5.571 -13.529 1.00 91.94 97 ILE A C 1
ATOM 692 O O . ILE A 1 97 ? 0.503 -5.423 -12.954 1.00 91.94 97 ILE A O 1
ATOM 696 N N . MET A 1 98 ? 2.596 -6.227 -12.966 1.00 94.56 98 MET A N 1
ATOM 697 C CA . MET A 1 98 ? 2.524 -6.804 -11.622 1.00 94.56 98 MET A CA 1
ATOM 698 C C . MET A 1 98 ? 2.196 -5.735 -10.563 1.00 94.56 98 MET A C 1
ATOM 700 O O . MET A 1 98 ? 1.313 -5.953 -9.731 1.00 94.56 98 MET A O 1
ATOM 704 N N . LEU A 1 99 ? 2.839 -4.562 -10.615 1.00 92.25 99 LEU A N 1
ATOM 705 C CA . LEU A 1 99 ? 2.549 -3.444 -9.704 1.00 92.25 99 LEU A CA 1
ATOM 706 C C . LEU A 1 99 ? 1.107 -2.932 -9.858 1.00 92.25 99 LEU A C 1
ATOM 708 O O . LEU A 1 99 ? 0.421 -2.715 -8.858 1.00 92.25 99 LEU A O 1
ATOM 712 N N . MET A 1 100 ? 0.620 -2.781 -11.094 1.00 92.94 100 MET A N 1
ATOM 713 C CA . MET A 1 100 ? -0.757 -2.351 -11.371 1.00 92.94 100 MET A CA 1
ATOM 714 C C . MET A 1 100 ? -1.791 -3.362 -10.863 1.00 92.94 100 MET A C 1
ATOM 716 O O . MET A 1 100 ? -2.775 -2.964 -10.238 1.00 92.94 100 MET A O 1
ATOM 720 N N . VAL A 1 101 ? -1.563 -4.660 -11.089 1.00 93.25 101 VAL A N 1
ATOM 721 C CA . VAL A 1 101 ? -2.439 -5.739 -10.602 1.00 93.25 101 VAL A CA 1
ATOM 722 C C . VAL A 1 101 ? -2.449 -5.778 -9.076 1.00 93.25 101 VAL A C 1
ATOM 724 O O . VAL A 1 101 ? -3.520 -5.878 -8.483 1.00 93.25 101 VAL A O 1
ATOM 727 N N . SER A 1 102 ? -1.289 -5.628 -8.432 1.00 91.88 102 SER A N 1
ATOM 728 C CA . SER A 1 102 ? -1.187 -5.571 -6.969 1.00 91.88 102 SER A CA 1
ATOM 729 C C . SER A 1 102 ? -1.970 -4.387 -6.381 1.00 91.88 102 SER A C 1
ATOM 731 O O . SER A 1 102 ? -2.747 -4.560 -5.439 1.00 91.88 102 SER A O 1
ATOM 733 N N . LEU A 1 103 ? -1.866 -3.196 -6.986 1.00 90.88 103 LEU A N 1
ATOM 734 C CA . LEU A 1 103 ? -2.655 -2.027 -6.578 1.00 90.88 103 LEU A CA 1
ATOM 735 C C . LEU A 1 103 ? -4.158 -2.220 -6.788 1.00 90.88 103 LEU A C 1
ATOM 737 O O . LEU A 1 103 ? -4.947 -1.844 -5.918 1.00 90.88 103 LEU A O 1
ATOM 741 N N . ALA A 1 104 ? -4.563 -2.803 -7.917 1.00 91.06 104 ALA A N 1
ATOM 742 C CA . ALA A 1 104 ? -5.964 -3.099 -8.190 1.00 91.06 104 ALA A CA 1
ATOM 743 C C . ALA A 1 104 ? -6.521 -4.116 -7.181 1.00 91.06 104 ALA A C 1
ATOM 745 O O . ALA A 1 104 ? -7.594 -3.903 -6.617 1.00 91.06 104 ALA A O 1
ATOM 746 N N . PHE A 1 105 ? -5.765 -5.176 -6.888 1.00 91.25 105 PHE A N 1
ATOM 747 C CA . PHE A 1 105 ? -6.134 -6.183 -5.898 1.00 91.25 105 PHE A CA 1
ATOM 748 C C . PHE A 1 105 ? -6.261 -5.578 -4.493 1.00 91.25 105 PHE A C 1
ATOM 750 O O . PHE A 1 105 ? -7.267 -5.789 -3.815 1.00 91.25 105 PHE A O 1
ATOM 757 N N . SER A 1 106 ? -5.303 -4.738 -4.089 1.00 89.62 106 SER A N 1
ATOM 758 C CA . SER A 1 106 ? -5.367 -3.986 -2.831 1.00 89.62 106 SER A CA 1
ATOM 759 C C . SER A 1 106 ? -6.610 -3.089 -2.759 1.00 89.62 106 SER A C 1
ATOM 761 O O . SER A 1 106 ? -7.324 -3.095 -1.754 1.00 89.62 106 SER A O 1
ATOM 763 N N . ALA A 1 107 ? -6.930 -2.374 -3.843 1.00 89.44 107 ALA A N 1
ATOM 764 C CA . ALA A 1 107 ? -8.122 -1.534 -3.910 1.00 89.44 107 ALA A CA 1
ATOM 765 C C . ALA A 1 107 ? -9.417 -2.345 -3.729 1.00 89.44 107 ALA A C 1
ATOM 767 O O . ALA A 1 107 ? -10.306 -1.901 -3.004 1.00 89.44 107 ALA A O 1
ATOM 768 N N . VAL A 1 108 ? -9.511 -3.539 -4.326 1.00 90.62 108 VAL A N 1
ATOM 769 C CA . VAL A 1 108 ? -10.670 -4.438 -4.172 1.00 90.62 108 VAL A CA 1
ATOM 770 C C . VAL A 1 108 ? -10.811 -4.932 -2.731 1.00 90.62 108 VAL A C 1
ATOM 772 O O . VAL A 1 108 ? -11.914 -4.905 -2.183 1.00 90.62 108 VAL A O 1
ATOM 775 N N . LEU A 1 109 ? -9.713 -5.343 -2.090 1.00 87.81 109 LEU A N 1
ATOM 776 C CA . LEU A 1 109 ? -9.744 -5.814 -0.701 1.00 87.81 109 LEU A CA 1
ATOM 777 C C . LEU A 1 109 ? -10.177 -4.709 0.271 1.00 87.81 109 LEU A C 1
ATOM 779 O O . LEU A 1 109 ? -10.973 -4.951 1.180 1.00 87.81 109 LEU A O 1
ATOM 783 N N . LEU A 1 110 ? -9.701 -3.483 0.052 1.00 86.44 110 LEU A N 1
ATOM 784 C CA . LEU A 1 110 ? -10.021 -2.339 0.905 1.00 86.44 110 LEU A CA 1
ATOM 785 C C . LEU A 1 110 ? -11.400 -1.743 0.624 1.00 86.44 110 LEU A C 1
ATOM 787 O O . LEU A 1 110 ? -11.980 -1.118 1.510 1.00 86.44 110 LEU A O 1
ATOM 791 N N . PHE A 1 111 ? -11.962 -1.974 -0.564 1.00 86.00 111 PHE A N 1
ATOM 792 C CA . PHE A 1 111 ? -13.281 -1.470 -0.940 1.00 86.00 111 PHE A CA 1
ATOM 793 C C . PHE A 1 111 ? -14.370 -1.873 0.064 1.00 86.00 111 PHE A C 1
ATOM 795 O O . PHE A 1 111 ? -15.196 -1.046 0.449 1.00 86.00 111 PHE A O 1
ATOM 802 N N . ARG A 1 112 ? -14.329 -3.117 0.566 1.00 82.31 112 ARG A N 1
ATOM 803 C CA . ARG A 1 112 ? -15.268 -3.589 1.598 1.00 82.31 112 ARG A CA 1
ATOM 804 C C . ARG A 1 112 ? -15.176 -2.782 2.893 1.00 82.31 112 ARG A C 1
ATOM 806 O O . ARG A 1 112 ? -16.209 -2.451 3.470 1.00 82.31 112 ARG A O 1
ATOM 813 N N . ARG A 1 113 ? -13.961 -2.445 3.334 1.00 82.44 113 ARG A N 1
ATOM 814 C CA . ARG A 1 113 ? -13.744 -1.665 4.561 1.00 82.44 113 ARG A CA 1
ATOM 815 C C . ARG A 1 113 ? -14.236 -0.229 4.401 1.00 82.44 113 ARG A C 1
ATOM 817 O O . ARG A 1 113 ? -14.933 0.271 5.275 1.00 82.44 113 ARG A O 1
ATOM 824 N N . VAL A 1 114 ? -13.973 0.380 3.244 1.00 84.69 114 VAL A N 1
ATOM 825 C CA . VAL A 1 114 ? -14.468 1.726 2.915 1.00 84.69 114 VAL A CA 1
ATOM 826 C C . VAL A 1 114 ? -15.998 1.779 2.957 1.00 84.69 114 VAL A C 1
ATOM 828 O O . VAL A 1 114 ? -16.559 2.706 3.535 1.00 84.69 114 VAL A O 1
ATOM 831 N N . ILE A 1 115 ? -16.694 0.775 2.408 1.00 85.38 115 ILE A N 1
ATOM 832 C CA . ILE A 1 115 ? -18.165 0.713 2.480 1.00 85.38 115 ILE A CA 1
ATOM 833 C C . ILE A 1 115 ? -18.649 0.660 3.935 1.00 85.38 115 ILE A C 1
ATOM 835 O O . ILE A 1 115 ? -19.593 1.367 4.291 1.00 85.38 115 ILE A O 1
ATOM 839 N N . TYR A 1 116 ? -18.009 -0.159 4.771 1.00 84.12 116 TYR A N 1
ATOM 840 C CA . TYR A 1 116 ? -18.376 -0.300 6.180 1.00 84.12 116 TYR A CA 1
ATOM 841 C C . TYR A 1 116 ? -18.212 1.017 6.958 1.00 84.12 116 TYR A C 1
ATOM 843 O O . TYR A 1 116 ? -19.124 1.436 7.679 1.00 84.12 116 TYR A O 1
ATOM 851 N N . GLU A 1 117 ? -17.088 1.710 6.770 1.00 81.88 117 GLU A N 1
ATOM 852 C CA . GLU A 1 117 ? -16.819 3.001 7.416 1.00 81.88 117 GLU A CA 1
ATOM 853 C C . GLU A 1 117 ? -17.798 4.088 6.956 1.00 81.88 117 GLU A C 1
ATOM 855 O O . GLU A 1 117 ? -18.363 4.804 7.786 1.00 81.88 117 GLU A O 1
ATOM 860 N N . ILE A 1 118 ? -18.077 4.170 5.650 1.00 86.06 118 ILE A N 1
ATOM 861 C CA . ILE A 1 118 ? -19.055 5.121 5.101 1.00 86.06 118 ILE A CA 1
ATOM 862 C C . ILE A 1 118 ? -20.453 4.852 5.672 1.00 86.06 118 ILE A C 1
ATOM 864 O O . ILE A 1 118 ? -21.135 5.789 6.092 1.00 86.06 118 ILE A O 1
ATOM 868 N N . GLY A 1 119 ? -20.883 3.588 5.724 1.00 87.19 119 GLY A N 1
ATOM 869 C CA . GLY A 1 119 ? -22.179 3.215 6.296 1.00 87.19 119 GLY A CA 1
ATOM 870 C C . GLY A 1 119 ? -22.300 3.618 7.767 1.00 87.19 119 GLY A C 1
ATOM 871 O O . GLY A 1 119 ? -23.292 4.231 8.167 1.00 87.19 119 GLY A O 1
ATOM 872 N N . THR A 1 120 ? -21.253 3.354 8.550 1.00 84.69 120 THR A N 1
ATOM 873 C CA . THR A 1 120 ? -21.184 3.730 9.970 1.00 84.69 120 THR A CA 1
ATOM 874 C C . THR A 1 120 ? -21.232 5.249 10.151 1.00 84.69 120 THR A C 1
ATOM 876 O O . THR A 1 120 ? -21.986 5.748 10.988 1.00 84.69 120 THR A O 1
ATOM 879 N N . TYR A 1 121 ? -20.504 6.005 9.325 1.00 85.31 121 TYR A N 1
ATOM 880 C CA . TYR A 1 121 ? -20.510 7.468 9.350 1.00 85.31 121 TYR A CA 1
ATOM 881 C C . TYR A 1 121 ? -21.883 8.062 8.999 1.00 85.31 121 TYR A C 1
ATOM 883 O O . TYR A 1 121 ? -22.369 8.965 9.687 1.00 85.31 121 TYR A O 1
ATOM 891 N N . ILE A 1 122 ? -22.548 7.539 7.963 1.00 88.62 122 ILE A N 1
ATOM 892 C CA . ILE A 1 122 ? -23.897 7.981 7.571 1.00 88.62 122 ILE A CA 1
ATOM 893 C C . ILE A 1 122 ? -24.895 7.729 8.710 1.00 88.62 122 ILE A C 1
ATOM 895 O O . ILE A 1 122 ? -25.711 8.603 9.016 1.00 88.62 122 ILE A O 1
ATOM 899 N N . GLN A 1 123 ? -24.817 6.563 9.356 1.00 84.75 123 GLN A N 1
ATOM 900 C CA . GLN A 1 123 ? -25.691 6.209 10.474 1.00 84.75 123 GLN A CA 1
ATOM 901 C C . GLN A 1 123 ? -25.430 7.091 11.700 1.00 84.75 123 GLN A C 1
ATOM 903 O O . GLN A 1 123 ? -26.373 7.588 12.320 1.00 84.75 123 GLN A O 1
ATOM 908 N N . TYR A 1 124 ? -24.156 7.346 12.011 1.00 85.06 124 TYR A N 1
ATOM 909 C CA . TYR A 1 124 ? -23.759 8.262 13.075 1.00 85.06 124 TYR A CA 1
ATOM 910 C C . TYR A 1 124 ? -24.350 9.656 12.849 1.00 85.06 124 TYR A C 1
ATOM 912 O O . TYR A 1 124 ? -25.020 10.177 13.742 1.00 85.06 124 TYR A O 1
ATOM 920 N N . ARG A 1 125 ? -24.195 10.215 11.638 1.00 85.00 125 ARG A N 1
ATOM 921 C CA . ARG A 1 125 ? -24.714 11.542 11.269 1.00 85.00 125 ARG A CA 1
ATOM 922 C C . ARG A 1 125 ? -26.238 11.634 11.394 1.00 85.00 125 ARG A C 1
ATOM 924 O O . ARG A 1 125 ? -26.742 12.631 11.911 1.00 85.00 125 ARG A O 1
ATOM 931 N N . LYS A 1 126 ? -26.976 10.601 10.965 1.00 83.75 126 LYS A N 1
ATOM 932 C CA . LYS A 1 126 ? -28.441 10.544 11.129 1.00 83.75 126 LYS A CA 1
ATOM 933 C C . LYS A 1 126 ? -28.847 10.573 12.606 1.00 83.75 126 LYS A C 1
ATOM 935 O O . LYS A 1 126 ? -29.730 11.343 12.976 1.00 83.75 126 LYS A O 1
ATOM 940 N N . ASN A 1 127 ? -28.167 9.805 13.458 1.00 78.00 127 ASN A N 1
ATOM 941 C CA . ASN A 1 127 ? -28.456 9.776 14.893 1.00 78.00 127 ASN A CA 1
ATOM 942 C C . ASN A 1 127 ? -28.067 11.074 15.617 1.00 78.00 127 ASN A C 1
ATOM 944 O O . ASN A 1 127 ? -28.741 11.447 16.575 1.00 78.00 127 ASN A O 1
ATOM 948 N N . THR A 1 128 ? -27.021 11.786 15.179 1.00 75.19 128 THR A N 1
ATOM 949 C CA . THR A 1 128 ? -26.658 13.085 15.778 1.00 75.19 128 THR A CA 1
ATOM 950 C C . THR A 1 128 ? -27.643 14.186 15.402 1.00 75.19 128 THR A C 1
ATOM 952 O O . THR A 1 128 ? -27.950 15.019 16.249 1.00 75.19 128 THR A O 1
ATOM 955 N N . GLN A 1 129 ? -28.183 14.182 14.176 1.00 69.06 129 GLN A N 1
ATOM 956 C CA . GLN A 1 129 ? -29.221 15.145 13.798 1.00 69.06 129 GLN A CA 1
ATOM 957 C C . GLN A 1 129 ? -30.493 14.958 14.629 1.00 69.06 129 GLN A C 1
ATOM 959 O O . GLN A 1 129 ? -30.997 15.937 15.155 1.00 69.06 129 GLN A O 1
ATOM 964 N N . ILE A 1 130 ? -30.972 13.726 14.826 1.00 60.69 130 ILE A N 1
ATOM 965 C CA . ILE A 1 130 ? -32.199 13.453 15.604 1.00 60.69 130 ILE A CA 1
ATOM 966 C C . ILE A 1 130 ? -32.063 13.903 17.070 1.00 60.69 130 ILE A C 1
ATOM 968 O O . ILE A 1 130 ? -33.014 14.416 17.650 1.00 60.69 130 ILE A O 1
ATOM 972 N N . ARG A 1 131 ? -30.871 13.764 17.661 1.00 57.81 131 ARG A N 1
ATOM 973 C CA . ARG A 1 131 ? -30.594 14.138 19.057 1.00 57.81 131 ARG A CA 1
ATOM 974 C C . ARG A 1 131 ? -30.415 15.643 19.288 1.00 57.81 131 ARG A C 1
ATOM 976 O O . ARG A 1 131 ? -30.434 16.057 20.434 1.00 57.81 131 ARG A O 1
ATOM 983 N N . GLY A 1 132 ? -30.221 16.437 18.232 1.00 57.50 132 GLY A N 1
ATOM 984 C CA . GLY A 1 132 ? -30.182 17.903 18.307 1.00 57.50 132 GLY A CA 1
ATOM 985 C C . GLY A 1 132 ? -31.562 18.572 18.252 1.00 57.50 132 GLY A C 1
ATOM 986 O O . GLY A 1 132 ? -31.639 19.789 18.379 1.00 57.50 132 GLY A O 1
ATOM 987 N N . TYR A 1 133 ? -32.632 17.795 18.044 1.00 50.41 133 TYR A N 1
ATOM 988 C CA . TYR A 1 133 ? -34.027 18.262 18.024 1.00 50.41 133 TYR A CA 1
ATOM 989 C C . TYR A 1 133 ? -34.837 17.839 19.268 1.00 50.41 133 TYR A C 1
ATOM 991 O O . TYR A 1 133 ? -36.031 18.132 19.326 1.00 50.41 133 TYR A O 1
ATOM 999 N N . MET A 1 134 ? -34.217 17.148 20.233 1.00 47.34 134 MET A N 1
ATOM 1000 C CA . MET A 1 134 ? -34.760 16.878 21.576 1.00 47.34 134 MET A CA 1
ATOM 1001 C C . MET A 1 134 ? -33.989 17.696 22.603 1.00 47.34 134 MET A C 1
ATOM 1003 O O . MET A 1 134 ? -34.638 18.173 23.555 1.00 47.34 134 MET A O 1
#

Sequence (134 aa):
MLLLGVPLLYVYYVFGAMSVAACVGCLIPLGMLVNGPFGLITTAVAADLGTHPSLRSDTRALATVTGIIDGTGSMGAALGPLLCGQLLPYGWKTVYIMLMVSLAFSAVLLFRRVIYEIGTYIQYRKNTQIRGYM